Protein AF-A0A849T908-F1 (afdb_monomer_lite)

Secondary structure (DSSP, 8-state):
-PPEEE--TT-HHHHHHHHHHHHTT---EEE-

Foldseek 3Di:
DAAEDEADPPDPVSVVVVVVCVVVVGDYHYDD

Radius of gyration: 9.09 Å; chains: 1; bounding box: 20×9×26 Å

Sequence (32 aa):
MHPILYSFRRCPYAMRARLALHASGVVVEVRE

Structure (mmCIF, N/CA/C/O backbone):
data_AF-A0A849T908-F1
#
_entry.id   AF-A0A849T908-F1
#
loop_
_atom_site.group_PDB
_atom_site.id
_atom_site.type_symbol
_atom_site.label_atom_id
_atom_site.label_alt_id
_atom_site.label_comp_id
_atom_site.label_asym_id
_atom_site.label_entity_id
_atom_site.label_seq_id
_atom_site.pdbx_PDB_ins_code
_atom_site.Cartn_x
_atom_site.Cartn_y
_atom_site.Cartn_z
_atom_site.occupancy
_atom_site.B_iso_or_equiv
_atom_site.auth_seq_id
_atom_site.auth_comp_id
_atom_site.auth_asym_id
_atom_site.auth_atom_id
_atom_site.pdbx_PDB_model_num
ATOM 1 N N . MET A 1 1 ? -3.522 6.835 17.526 1.00 84.06 1 MET A N 1
ATOM 2 C CA . MET A 1 1 ? -2.293 6.115 17.133 1.00 84.06 1 MET A CA 1
ATOM 3 C C . MET A 1 1 ? -2.583 5.467 15.790 1.00 84.06 1 MET A C 1
ATOM 5 O O . MET A 1 1 ? -3.347 4.513 15.761 1.00 84.06 1 MET A O 1
ATOM 9 N N . HIS A 1 2 ? -2.114 6.059 14.689 1.00 90.69 2 HIS A N 1
ATOM 10 C CA . HIS A 1 2 ? -2.382 5.558 13.335 1.00 90.69 2 HIS A CA 1
ATOM 11 C C . HIS A 1 2 ? -1.168 4.773 12.815 1.00 90.69 2 HIS A C 1
ATOM 13 O O . HIS A 1 2 ? -0.045 5.080 13.220 1.00 90.69 2 HIS A O 1
ATOM 19 N N . PRO A 1 3 ? -1.359 3.770 11.941 1.00 93.38 3 PRO A N 1
ATOM 20 C CA . PRO A 1 3 ? -0.255 3.100 11.263 1.00 93.38 3 PRO A CA 1
ATOM 21 C C . PRO A 1 3 ? 0.583 4.100 10.459 1.00 93.38 3 PRO A C 1
ATOM 23 O O . PRO A 1 3 ? 0.032 5.024 9.857 1.00 93.38 3 PRO A O 1
ATOM 26 N N . ILE A 1 4 ? 1.898 3.884 10.407 1.00 94.56 4 ILE A N 1
ATOM 27 C CA . ILE A 1 4 ? 2.805 4.676 9.569 1.00 94.56 4 ILE A CA 1
ATOM 28 C C . ILE A 1 4 ? 3.017 3.943 8.242 1.00 94.56 4 ILE A C 1
ATOM 30 O O . ILE A 1 4 ? 3.481 2.802 8.216 1.00 94.56 4 ILE A O 1
ATOM 34 N N . LEU A 1 5 ? 2.697 4.611 7.136 1.00 94.50 5 LEU A N 1
ATOM 35 C CA . LEU A 1 5 ? 3.001 4.181 5.779 1.00 94.50 5 LEU A CA 1
ATOM 36 C C . LEU A 1 5 ? 4.300 4.841 5.311 1.00 94.50 5 LEU A C 1
ATOM 38 O O . LEU A 1 5 ? 4.322 6.029 4.983 1.00 94.50 5 LEU A O 1
ATOM 42 N N . TYR A 1 6 ? 5.363 4.049 5.199 1.00 93.06 6 TYR A N 1
ATOM 43 C CA . TYR A 1 6 ? 6.587 4.479 4.529 1.00 93.06 6 TYR A CA 1
ATOM 44 C C . TYR A 1 6 ? 6.397 4.441 3.014 1.00 93.06 6 TYR A C 1
ATOM 46 O O . TYR A 1 6 ? 6.074 3.403 2.432 1.00 93.06 6 TYR A O 1
ATOM 54 N N . SER A 1 7 ? 6.551 5.591 2.366 1.00 91.31 7 SER A N 1
ATOM 55 C CA . SER A 1 7 ? 6.212 5.762 0.960 1.00 91.31 7 SER A CA 1
ATOM 56 C C . SER A 1 7 ? 7.081 6.839 0.313 1.00 91.31 7 SER A C 1
ATOM 58 O O . SER A 1 7 ? 6.847 8.030 0.498 1.00 91.31 7 SER A O 1
ATOM 60 N N . PHE A 1 8 ? 7.962 6.426 -0.595 1.00 91.75 8 PHE A N 1
ATOM 61 C CA . PHE A 1 8 ? 8.736 7.345 -1.429 1.00 91.75 8 PHE A CA 1
ATOM 62 C C . PHE A 1 8 ? 7.888 8.043 -2.504 1.00 91.75 8 PHE A C 1
ATOM 64 O O . PHE A 1 8 ? 7.020 7.436 -3.152 1.00 91.75 8 PHE A O 1
ATOM 71 N N . ARG A 1 9 ? 8.181 9.323 -2.772 1.00 88.62 9 ARG A N 1
ATOM 72 C CA . ARG A 1 9 ? 7.632 10.038 -3.935 1.00 88.62 9 ARG A CA 1
ATOM 73 C C . ARG A 1 9 ? 8.027 9.354 -5.249 1.00 88.62 9 ARG A C 1
ATOM 75 O O . ARG A 1 9 ? 9.122 8.826 -5.396 1.00 88.62 9 ARG A O 1
ATOM 82 N N . ARG A 1 10 ? 7.119 9.390 -6.231 1.00 89.31 10 ARG A N 1
ATOM 83 C CA . ARG A 1 10 ? 7.272 8.806 -7.583 1.00 89.31 10 ARG A CA 1
ATOM 84 C C . ARG A 1 10 ? 7.441 7.279 -7.655 1.00 89.31 10 ARG A C 1
ATOM 86 O O . ARG A 1 10 ? 7.526 6.751 -8.757 1.00 89.31 10 ARG A O 1
ATOM 93 N N . CYS A 1 11 ? 7.412 6.546 -6.539 1.00 92.56 11 CYS A N 1
ATOM 94 C CA . CYS A 1 11 ? 7.413 5.084 -6.583 1.00 92.56 11 CYS A CA 1
ATOM 95 C C . CYS A 1 11 ? 6.030 4.551 -7.021 1.00 92.56 11 CYS A C 1
ATOM 97 O O . CYS A 1 11 ? 5.038 4.805 -6.329 1.00 92.56 11 CYS A O 1
ATOM 99 N N . PRO A 1 12 ? 5.923 3.793 -8.132 1.00 94.94 12 PRO A N 1
ATOM 100 C CA . PRO A 1 12 ? 4.641 3.283 -8.630 1.00 94.94 12 PRO A CA 1
ATOM 101 C C . PRO A 1 12 ? 3.949 2.326 -7.657 1.00 94.94 12 PRO A C 1
ATOM 103 O O . PRO A 1 12 ? 2.721 2.306 -7.571 1.00 94.94 12 PRO A O 1
ATOM 106 N N . TYR A 1 13 ? 4.713 1.576 -6.863 1.00 94.25 13 TYR A N 1
ATOM 107 C CA . TYR A 1 13 ? 4.155 0.728 -5.809 1.00 94.25 13 TYR A CA 1
ATOM 108 C C . TYR A 1 13 ? 3.592 1.549 -4.648 1.00 94.25 13 TYR A C 1
ATOM 110 O O . TYR A 1 13 ? 2.469 1.299 -4.217 1.00 94.25 13 TYR A O 1
ATOM 118 N N . ALA A 1 14 ? 4.321 2.575 -4.200 1.00 94.75 14 ALA A N 1
ATOM 119 C CA . ALA A 1 14 ? 3.861 3.461 -3.134 1.00 94.75 14 ALA A CA 1
ATOM 120 C C . ALA A 1 14 ? 2.603 4.245 -3.548 1.00 94.75 14 ALA A C 1
ATOM 122 O O . ALA A 1 14 ? 1.669 4.385 -2.763 1.00 94.75 14 ALA A O 1
ATOM 123 N N . MET A 1 15 ? 2.534 4.689 -4.809 1.00 94.75 15 MET A N 1
ATOM 124 C CA . MET A 1 15 ? 1.336 5.313 -5.381 1.00 94.75 15 MET A CA 1
ATOM 125 C C . MET A 1 15 ? 0.112 4.392 -5.289 1.00 94.75 15 MET A C 1
ATOM 127 O O . MET A 1 15 ? -0.941 4.830 -4.828 1.00 94.75 15 MET A O 1
ATOM 131 N N . ARG A 1 16 ? 0.260 3.111 -5.657 1.00 96.62 16 ARG A N 1
ATOM 132 C CA . ARG A 1 16 ? -0.827 2.123 -5.552 1.00 96.62 16 ARG A CA 1
ATOM 133 C C . ARG A 1 16 ? -1.233 1.837 -4.108 1.00 96.62 16 ARG A C 1
ATOM 135 O O . ARG A 1 16 ? -2.426 1.789 -3.829 1.00 96.62 16 ARG A O 1
ATOM 142 N N . ALA A 1 17 ? -0.274 1.693 -3.194 1.00 95.31 17 ALA A N 1
ATOM 143 C CA . ALA A 1 17 ? -0.559 1.460 -1.778 1.00 95.31 17 ALA A CA 1
ATOM 144 C C 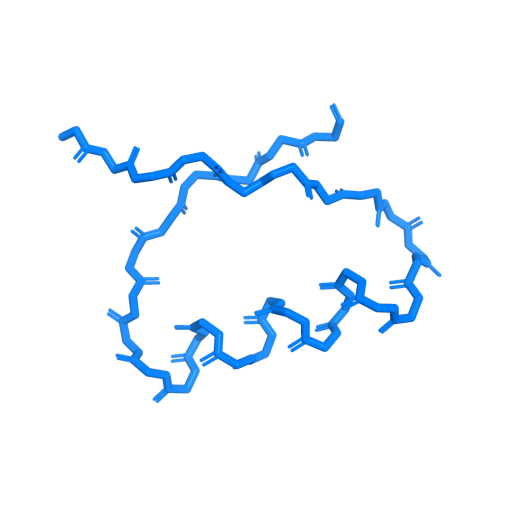. ALA A 1 17 ? -1.381 2.606 -1.162 1.00 95.31 17 ALA A C 1
ATOM 146 O O . ALA A 1 17 ? -2.360 2.353 -0.463 1.00 95.31 17 ALA A O 1
ATOM 147 N N . ARG A 1 18 ? -1.045 3.863 -1.489 1.00 95.06 18 ARG A N 1
ATOM 148 C CA . ARG A 1 18 ? -1.822 5.037 -1.057 1.00 95.06 18 ARG A CA 1
ATOM 149 C C . ARG A 1 18 ? -3.264 4.994 -1.558 1.00 95.06 18 ARG A C 1
ATOM 151 O O . ARG A 1 18 ? -4.177 5.257 -0.783 1.00 95.06 18 ARG A O 1
ATOM 158 N N . LEU A 1 19 ? -3.472 4.638 -2.829 1.00 95.88 19 LEU A N 1
ATOM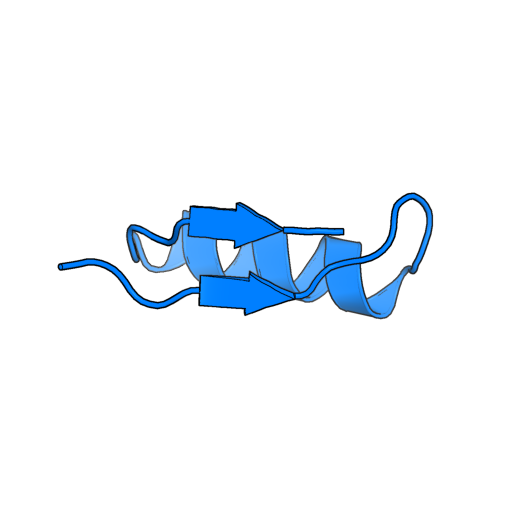 159 C CA . LEU A 1 19 ? -4.816 4.534 -3.404 1.00 95.88 19 LEU A CA 1
ATOM 160 C C . LEU A 1 19 ? -5.642 3.435 -2.719 1.00 95.88 19 LEU A C 1
ATOM 162 O O . LEU A 1 19 ? -6.800 3.663 -2.387 1.00 95.88 19 LEU A O 1
ATOM 166 N N . ALA A 1 20 ? -5.041 2.268 -2.475 1.00 97.00 20 ALA A N 1
ATOM 167 C CA . ALA A 1 20 ? -5.712 1.153 -1.812 1.00 97.00 20 ALA A CA 1
ATOM 168 C C . ALA A 1 20 ? -6.141 1.504 -0.378 1.00 97.00 20 ALA A C 1
ATOM 170 O O . ALA A 1 20 ? -7.275 1.229 -0.001 1.00 97.00 20 ALA A O 1
ATOM 171 N N . LEU A 1 21 ? -5.262 2.156 0.392 1.00 95.88 21 LEU A N 1
ATOM 172 C CA . LEU A 1 21 ? -5.559 2.604 1.758 1.00 95.88 21 LEU A CA 1
ATOM 173 C C . LEU A 1 21 ? -6.647 3.683 1.793 1.00 95.88 21 LEU A C 1
ATOM 175 O O . LEU A 1 21 ? -7.496 3.679 2.681 1.00 95.88 21 LEU A O 1
ATOM 179 N N . HIS A 1 22 ? -6.652 4.582 0.806 1.00 95.38 22 HIS A N 1
ATOM 180 C CA . HIS A 1 22 ? -7.704 5.583 0.674 1.00 95.38 22 HIS A CA 1
ATOM 181 C C . HIS A 1 22 ? -9.063 4.938 0.368 1.00 95.38 22 HIS A C 1
ATOM 183 O O . HIS A 1 22 ? -10.054 5.259 1.018 1.00 95.38 22 HIS A O 1
ATOM 189 N N . ALA A 1 23 ? -9.103 3.985 -0.569 1.00 97.81 23 ALA A N 1
ATOM 190 C CA . ALA A 1 23 ? -10.324 3.270 -0.935 1.00 97.81 23 ALA A CA 1
ATOM 191 C C . ALA A 1 23 ? -10.883 2.403 0.208 1.00 97.81 23 ALA A C 1
ATOM 193 O O . ALA A 1 23 ? -12.094 2.221 0.296 1.00 97.81 23 ALA A O 1
ATOM 194 N N . SER A 1 24 ? -10.025 1.885 1.092 1.00 97.12 24 SER A N 1
ATOM 195 C CA . SER A 1 24 ? -10.439 1.119 2.272 1.00 97.12 24 SER A CA 1
ATOM 196 C C . SER A 1 24 ? -10.793 1.983 3.489 1.00 97.12 24 SER A C 1
ATOM 198 O O . SER A 1 24 ? -11.177 1.438 4.523 1.00 97.12 24 SER A O 1
ATOM 200 N N . GLY A 1 25 ? -10.667 3.313 3.395 1.00 96.25 25 GLY A N 1
ATOM 201 C CA . GLY A 1 25 ? -10.949 4.232 4.501 1.00 96.25 25 GLY A CA 1
ATOM 202 C C . GLY A 1 25 ? -9.963 4.122 5.670 1.00 96.25 25 GLY A C 1
ATOM 203 O O . GLY A 1 25 ? -10.277 4.542 6.783 1.00 96.25 25 GLY A O 1
ATOM 204 N N . VAL A 1 26 ? -8.776 3.548 5.447 1.00 96.00 26 VAL A N 1
ATOM 205 C CA . VAL A 1 26 ? -7.767 3.371 6.496 1.00 96.00 26 VAL A CA 1
ATOM 206 C C . VAL A 1 26 ? -6.963 4.657 6.656 1.00 96.00 26 VAL A C 1
ATOM 208 O O . VAL A 1 26 ? -6.256 5.095 5.747 1.00 96.00 26 VAL A O 1
ATOM 211 N N . VAL A 1 27 ? -7.037 5.247 7.848 1.00 95.75 27 VAL A N 1
ATOM 212 C CA . VAL A 1 27 ? -6.249 6.428 8.213 1.00 95.75 27 VAL A CA 1
ATOM 213 C C . VAL A 1 27 ? -4.827 5.997 8.554 1.00 95.75 27 VAL A C 1
ATOM 215 O O . VAL A 1 27 ? -4.620 5.198 9.465 1.00 95.75 27 VAL A O 1
ATOM 218 N N . VAL A 1 28 ? -3.848 6.547 7.836 1.00 95.25 28 VAL A N 1
ATOM 219 C CA . VAL A 1 28 ? -2.416 6.307 8.053 1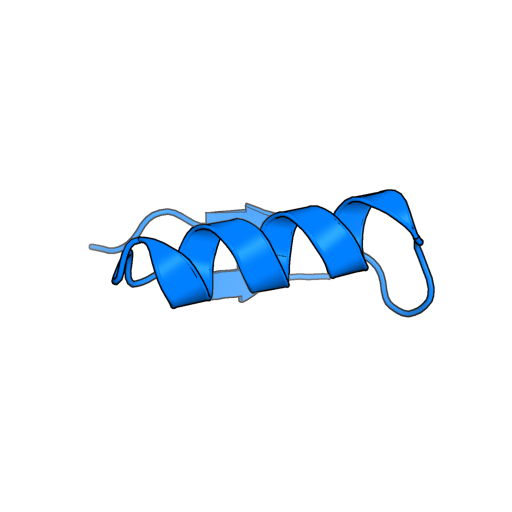.00 95.25 28 VAL A CA 1
ATOM 220 C C . VAL A 1 28 ? -1.644 7.620 8.060 1.00 95.25 28 VAL A C 1
ATOM 222 O O . VAL A 1 28 ? -2.051 8.598 7.433 1.00 95.25 28 VAL A O 1
ATOM 225 N N . GLU A 1 29 ? -0.501 7.623 8.731 1.00 95.81 29 GLU A N 1
ATOM 226 C CA . GLU A 1 29 ? 0.483 8.698 8.643 1.00 95.81 29 GLU A CA 1
ATOM 227 C C . GLU A 1 29 ? 1.507 8.357 7.556 1.00 95.81 29 GLU A C 1
AT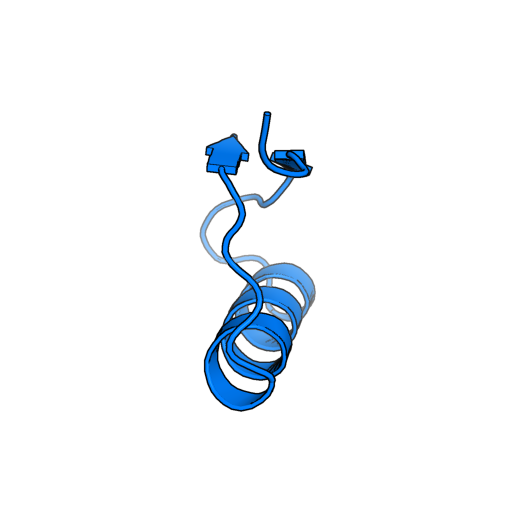OM 229 O O . GLU A 1 29 ? 2.058 7.259 7.552 1.00 95.81 29 GLU A O 1
ATOM 234 N N . VAL A 1 30 ? 1.760 9.264 6.613 1.00 93.50 30 VAL A N 1
ATOM 235 C CA . VAL A 1 30 ? 2.717 9.014 5.525 1.00 93.50 30 VAL A CA 1
ATOM 236 C C . VAL A 1 30 ? 4.073 9.610 5.872 1.00 93.50 30 VAL A C 1
ATOM 238 O O . VAL A 1 30 ? 4.165 10.790 6.206 1.00 93.50 30 VAL A O 1
ATOM 241 N N . ARG A 1 31 ? 5.129 8.807 5.719 1.00 94.06 31 ARG A N 1
ATOM 242 C CA . ARG A 1 31 ? 6.522 9.227 5.891 1.00 94.06 31 ARG A CA 1
ATOM 243 C C . ARG A 1 31 ? 7.337 8.857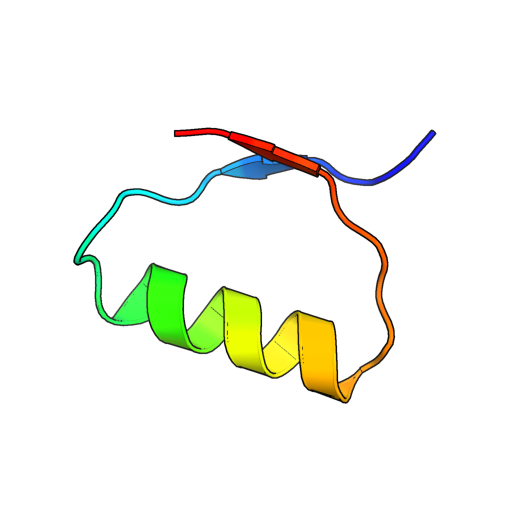 4.653 1.00 94.06 31 ARG A C 1
ATOM 245 O O . ARG A 1 31 ? 7.131 7.781 4.090 1.00 94.06 31 ARG A O 1
ATOM 252 N N . GLU A 1 32 ? 8.218 9.754 4.214 1.00 90.62 32 GLU A N 1
ATOM 253 C CA . GLU 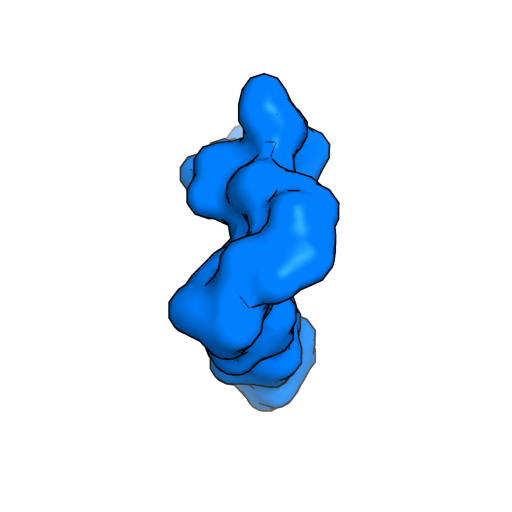A 1 32 ? 9.226 9.438 3.186 1.00 90.62 32 GLU A CA 1
ATOM 254 C C . GLU A 1 32 ? 10.417 8.696 3.789 1.00 90.62 32 GLU A C 1
ATOM 256 O O . GLU A 1 32 ? 10.833 9.059 4.916 1.00 90.62 32 GLU A O 1
#

pLDDT: mean 93.93, std 2.85, range [84.06, 97.81]